Protein AF-A0A6C0B693-F1 (afdb_monomer)

Sequence (120 aa):
MSDNNYIATMDDLLQNQTTAHQQEETDRAGLQPFITPTDFSGPLSRWASSGFQSPFTIFSVQFTVPPLCSDGVKRTPYEYICFLLGQNVISQLDLFQSNFQGMKISCLVADTTLSIRVSK

Mean predicted aligned error: 6.52 Å

Solvent-accessible surface area (backbone atoms only — not comparable to full-atom values): 7066 Å² total; per-residue (Å²): 135,82,80,78,82,78,74,81,47,72,66,55,51,54,50,52,41,52,50,30,42,53,48,50,52,52,40,36,60,62,43,37,57,62,77,52,75,61,90,53,63,67,48,50,50,54,39,54,75,65,70,58,57,70,80,34,76,64,45,72,42,76,47,79,80,49,84,42,40,67,87,67,50,67,57,55,56,69,55,43,50,23,60,61,67,74,44,56,65,66,63,44,47,56,61,47,39,72,77,39,80,92,48,43,69,46,78,47,80,53,85,48,34,44,33,38,27,40,33,119

Foldseek 3Di:
DDDPPDDQDPVNVVVLLVVLVVLLVVQLVLCVCLQPPDDLVPQVVVCVVVVNDPWGWSDKDFGDQRCAHSVRDGDAQQVSVCVSNVHHSVVSLVVVVVVPPPWDWDWDDDRGMITITIHD

Structure (mmCIF, N/CA/C/O backbone):
data_AF-A0A6C0B693-F1
#
_entry.id   AF-A0A6C0B693-F1
#
loop_
_atom_site.group_PDB
_atom_site.id
_atom_site.type_symbol
_atom_site.label_atom_id
_atom_site.label_alt_id
_atom_site.label_comp_id
_atom_site.label_asym_id
_atom_site.label_entity_id
_atom_site.label_seq_id
_atom_site.pdbx_PDB_ins_code
_atom_site.Cartn_x
_atom_site.Cartn_y
_atom_site.Cartn_z
_atom_site.occupancy
_atom_site.B_iso_or_equiv
_atom_site.auth_seq_id
_atom_site.auth_comp_id
_atom_site.auth_asym_id
_atom_site.auth_atom_id
_atom_site.pdbx_PDB_model_num
ATOM 1 N N . MET A 1 1 ? 10.040 17.957 -38.782 1.00 43.94 1 MET A N 1
ATOM 2 C CA . MET A 1 1 ? 10.108 17.674 -37.336 1.00 43.94 1 MET A CA 1
ATOM 3 C C . MET A 1 1 ? 11.000 16.463 -37.214 1.00 43.94 1 MET A C 1
ATOM 5 O O . MET A 1 1 ? 10.614 15.412 -37.698 1.00 43.94 1 MET A O 1
ATOM 9 N N . SER A 1 2 ? 12.244 16.664 -36.795 1.00 42.41 2 SER A N 1
ATOM 10 C CA . SER A 1 2 ? 13.256 15.609 -36.800 1.00 42.41 2 SER A CA 1
ATOM 11 C C . SER A 1 2 ? 13.023 14.700 -35.601 1.00 42.41 2 SER A C 1
ATOM 13 O O . SER A 1 2 ? 13.106 15.170 -34.467 1.00 42.41 2 SER A O 1
ATOM 15 N N . ASP A 1 3 ? 12.715 13.432 -35.862 1.00 49.44 3 ASP A N 1
ATOM 16 C CA . ASP A 1 3 ? 12.696 12.378 -34.854 1.00 49.44 3 ASP A CA 1
ATOM 17 C C . ASP A 1 3 ? 14.098 12.271 -34.249 1.00 49.44 3 ASP A C 1
ATOM 19 O O . ASP A 1 3 ? 15.058 11.846 -34.897 1.00 49.44 3 ASP A O 1
ATOM 23 N N . ASN A 1 4 ? 14.234 12.754 -33.016 1.00 51.84 4 ASN A N 1
ATOM 24 C CA . ASN A 1 4 ? 15.485 12.723 -32.280 1.00 51.84 4 ASN A CA 1
ATOM 25 C C . ASN A 1 4 ? 15.709 11.274 -31.830 1.00 51.84 4 ASN A C 1
ATOM 27 O O . ASN A 1 4 ? 15.153 10.829 -30.827 1.00 51.84 4 ASN A O 1
ATOM 31 N N . ASN A 1 5 ? 16.462 10.520 -32.629 1.00 55.62 5 ASN A N 1
ATOM 32 C CA . ASN A 1 5 ? 16.769 9.112 -32.403 1.00 55.62 5 ASN A CA 1
ATOM 33 C C . ASN A 1 5 ? 17.785 9.005 -31.249 1.00 55.62 5 ASN A C 1
ATOM 35 O O . ASN A 1 5 ? 18.991 8.890 -31.463 1.00 55.62 5 ASN A O 1
ATOM 39 N N . TYR A 1 6 ? 17.304 9.162 -30.015 1.00 70.88 6 TYR A N 1
ATOM 40 C CA . TYR A 1 6 ? 18.116 9.034 -28.810 1.00 70.88 6 TYR A CA 1
ATOM 41 C C . TYR A 1 6 ? 18.505 7.563 -28.628 1.00 70.88 6 TYR A C 1
ATOM 43 O O . TYR A 1 6 ? 17.672 6.718 -28.300 1.00 70.88 6 TYR A O 1
ATOM 51 N N . ILE A 1 7 ? 19.776 7.255 -28.881 1.00 73.75 7 ILE A N 1
ATOM 52 C CA . ILE A 1 7 ? 20.367 5.951 -28.586 1.00 73.75 7 ILE A CA 1
ATOM 53 C C . ILE A 1 7 ? 20.816 6.005 -27.126 1.00 73.75 7 ILE A C 1
ATOM 55 O O . ILE A 1 7 ? 21.771 6.713 -26.810 1.00 73.75 7 ILE A O 1
ATOM 59 N N . ALA A 1 8 ? 20.115 5.288 -26.245 1.00 73.56 8 ALA A N 1
ATOM 60 C CA . ALA A 1 8 ? 20.506 5.168 -24.844 1.00 73.56 8 ALA A CA 1
ATOM 61 C C . ALA A 1 8 ? 21.933 4.608 -24.744 1.00 73.56 8 ALA A C 1
ATOM 63 O O . ALA A 1 8 ? 22.251 3.586 -25.362 1.00 73.56 8 ALA A O 1
ATOM 64 N N . THR A 1 9 ? 22.797 5.282 -23.989 1.00 83.50 9 THR A N 1
ATOM 65 C CA . THR A 1 9 ? 24.155 4.797 -23.729 1.00 83.50 9 THR A CA 1
ATOM 66 C C . THR A 1 9 ? 24.138 3.698 -22.662 1.00 83.50 9 THR A C 1
ATOM 68 O O . THR A 1 9 ? 23.163 3.541 -21.927 1.00 83.50 9 THR A O 1
ATOM 71 N N . MET A 1 10 ? 25.220 2.918 -22.556 1.00 78.31 10 MET A N 1
ATOM 72 C CA . MET A 1 10 ? 25.351 1.918 -21.485 1.00 78.31 10 MET A CA 1
ATOM 73 C C . MET A 1 10 ? 25.251 2.569 -20.095 1.00 78.31 10 MET A C 1
ATOM 75 O O . MET A 1 10 ? 24.615 2.012 -19.203 1.00 78.31 10 MET A O 1
ATOM 79 N N . ASP A 1 11 ? 25.813 3.768 -19.935 1.00 80.00 11 ASP A N 1
ATOM 80 C CA . ASP A 1 11 ? 25.738 4.526 -18.686 1.00 80.00 11 ASP A CA 1
ATOM 81 C C . ASP A 1 11 ? 24.296 4.956 -18.375 1.00 80.00 11 ASP A C 1
ATOM 83 O O . ASP A 1 11 ? 23.861 4.839 -17.230 1.00 80.00 11 ASP A O 1
ATOM 87 N N . ASP A 1 12 ? 23.513 5.345 -19.389 1.00 74.50 12 ASP A N 1
ATOM 88 C CA . ASP A 1 12 ? 22.087 5.659 -19.218 1.00 74.50 12 ASP A CA 1
ATOM 89 C C . ASP A 1 12 ? 21.289 4.427 -18.761 1.00 74.50 12 ASP A C 1
ATOM 91 O O . ASP A 1 12 ? 20.404 4.528 -17.910 1.00 74.50 12 ASP A O 1
ATOM 95 N N . LEU A 1 13 ? 21.604 3.242 -19.294 1.00 78.38 13 LEU A N 1
ATOM 96 C CA . LEU A 1 13 ? 20.948 1.991 -18.900 1.00 78.38 13 LEU A CA 1
ATOM 97 C C . LEU A 1 13 ? 21.285 1.602 -17.454 1.00 78.38 13 LEU A C 1
ATOM 99 O O . LEU A 1 13 ? 20.379 1.281 -16.682 1.00 78.38 13 LEU A O 1
ATOM 103 N N . LEU A 1 14 ? 22.562 1.678 -17.072 1.00 81.56 14 LEU A N 1
ATOM 104 C CA . LEU A 1 14 ? 23.019 1.387 -15.710 1.00 81.56 14 LEU A CA 1
ATOM 105 C C . LEU A 1 14 ? 22.439 2.377 -14.694 1.00 81.56 14 LEU A C 1
ATOM 107 O O . LEU A 1 14 ? 22.013 1.978 -13.604 1.00 81.56 14 LEU A O 1
ATOM 111 N N . GLN A 1 15 ? 22.368 3.658 -15.057 1.00 79.69 15 GLN A N 1
ATOM 112 C CA . GLN A 1 15 ? 21.779 4.691 -14.215 1.00 79.69 15 GLN A CA 1
ATOM 113 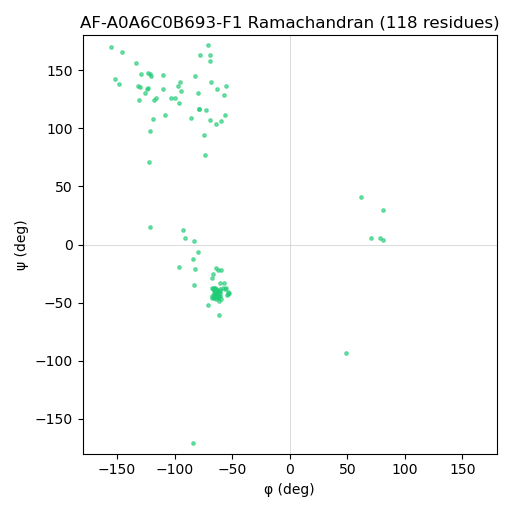C C . GLN A 1 15 ? 20.276 4.463 -14.024 1.00 79.69 15 GLN A C 1
ATOM 115 O O . GLN A 1 15 ? 19.798 4.487 -12.890 1.00 79.69 15 GLN A O 1
ATOM 120 N N . ASN A 1 16 ? 19.539 4.167 -15.099 1.00 77.62 16 ASN A N 1
ATOM 121 C CA . ASN A 1 16 ? 18.104 3.882 -15.026 1.00 77.62 16 ASN A CA 1
ATOM 122 C C . ASN A 1 16 ? 17.804 2.661 -14.149 1.00 77.62 16 ASN A C 1
ATOM 124 O O . ASN A 1 16 ? 16.885 2.702 -13.330 1.00 77.62 16 ASN A O 1
ATOM 128 N N . GLN A 1 17 ? 18.602 1.597 -14.274 1.00 82.50 17 GLN A N 1
ATOM 129 C CA . GLN A 1 17 ? 18.461 0.402 -13.445 1.00 82.50 17 GLN A CA 1
ATOM 130 C C . GLN A 1 17 ? 18.734 0.703 -11.965 1.00 82.50 17 GLN A C 1
ATOM 132 O O . GLN A 1 17 ? 17.968 0.290 -11.094 1.00 82.50 17 GLN A O 1
ATOM 137 N N . THR A 1 18 ? 19.797 1.457 -11.679 1.00 83.69 18 THR A N 1
ATOM 138 C CA . THR A 1 18 ? 20.162 1.841 -10.308 1.00 83.69 18 THR A CA 1
ATOM 139 C C . THR A 1 18 ? 19.075 2.706 -9.670 1.00 83.69 18 THR A C 1
ATOM 141 O O . THR A 1 18 ? 18.687 2.470 -8.527 1.00 83.69 18 THR A O 1
ATOM 144 N N . THR A 1 19 ? 18.528 3.669 -10.416 1.00 86.50 19 THR A N 1
ATOM 145 C CA . THR A 1 19 ? 17.442 4.534 -9.944 1.00 86.50 19 THR A CA 1
ATOM 146 C C . THR A 1 19 ? 16.151 3.752 -9.696 1.00 86.50 19 THR A C 1
ATOM 148 O O . THR A 1 19 ? 15.525 3.949 -8.656 1.00 86.50 19 THR A O 1
ATOM 151 N N . ALA A 1 20 ? 15.769 2.832 -10.590 1.00 89.44 20 ALA A N 1
ATOM 152 C CA . ALA A 1 20 ? 14.597 1.979 -10.381 1.00 89.44 20 ALA A CA 1
ATOM 153 C C . ALA A 1 20 ? 14.744 1.123 -9.114 1.00 89.44 20 ALA A C 1
ATOM 155 O O . ALA A 1 20 ? 13.834 1.080 -8.291 1.00 89.44 20 ALA A O 1
ATOM 156 N N . HIS A 1 21 ? 15.915 0.517 -8.906 1.00 91.81 21 HIS A N 1
ATOM 157 C CA . HIS A 1 21 ? 16.184 -0.293 -7.719 1.00 91.81 21 HIS A CA 1
ATOM 158 C C . HIS A 1 21 ? 16.118 0.526 -6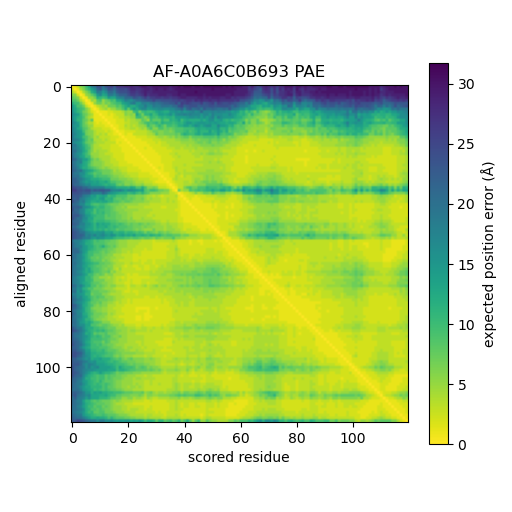.417 1.00 91.81 21 HIS A C 1
ATOM 160 O O . HIS A 1 21 ? 15.506 0.095 -5.443 1.00 91.81 21 HIS A O 1
ATOM 166 N N . GLN A 1 22 ? 16.712 1.723 -6.389 1.00 91.25 22 GLN A N 1
ATOM 167 C CA . GLN A 1 22 ? 16.655 2.611 -5.218 1.00 91.25 22 GLN A CA 1
ATOM 168 C C . GLN A 1 22 ? 15.221 3.052 -4.892 1.00 91.25 22 GLN A C 1
ATOM 170 O O . GLN A 1 22 ? 14.835 3.115 -3.720 1.00 91.25 22 GLN A O 1
ATOM 175 N N . GLN A 1 23 ? 14.420 3.340 -5.921 1.00 92.62 23 GLN A N 1
ATOM 176 C CA . GLN A 1 23 ? 13.015 3.691 -5.739 1.00 92.62 23 GLN A CA 1
ATOM 177 C C . GLN A 1 23 ? 12.215 2.509 -5.181 1.00 92.62 23 GLN A C 1
ATOM 179 O O . GLN A 1 23 ? 11.460 2.676 -4.227 1.00 92.62 23 GLN A O 1
ATOM 184 N N . GLU A 1 24 ? 12.422 1.309 -5.721 1.00 94.75 24 GLU A N 1
ATOM 185 C CA . GLU A 1 24 ? 11.771 0.086 -5.245 1.00 94.75 24 GLU A CA 1
ATOM 186 C C . GLU A 1 24 ? 12.115 -0.230 -3.790 1.00 94.75 24 GLU A C 1
ATOM 188 O O . GLU A 1 24 ? 11.247 -0.645 -3.024 1.00 94.75 24 GLU A O 1
ATOM 193 N N . GLU A 1 25 ? 13.366 -0.020 -3.383 1.00 93.88 25 GLU A N 1
ATOM 194 C CA . GLU A 1 25 ? 13.796 -0.196 -1.996 1.00 93.88 25 GLU A CA 1
ATOM 195 C C . GLU A 1 25 ? 13.120 0.820 -1.064 1.00 93.88 25 GLU A C 1
ATOM 197 O O . GLU A 1 25 ? 12.618 0.450 0.001 1.00 93.88 25 GLU A O 1
ATOM 202 N N . THR A 1 26 ? 13.017 2.077 -1.503 1.00 94.19 26 THR A N 1
ATOM 203 C CA . THR A 1 26 ? 12.314 3.141 -0.772 1.00 94.19 26 THR A CA 1
ATOM 204 C C . THR A 1 26 ? 10.831 2.817 -0.601 1.00 94.19 26 THR A C 1
ATOM 206 O O . THR A 1 26 ? 10.301 2.863 0.512 1.00 94.19 26 THR A O 1
ATOM 209 N N . ASP A 1 27 ? 10.159 2.430 -1.684 1.00 94.81 27 ASP A N 1
ATOM 210 C CA . ASP A 1 27 ? 8.736 2.097 -1.662 1.00 94.81 27 ASP A CA 1
ATOM 211 C C . ASP A 1 27 ? 8.475 0.839 -0.815 1.00 94.81 27 ASP A C 1
ATOM 213 O O . ASP A 1 27 ? 7.516 0.787 -0.039 1.00 94.81 27 ASP A O 1
ATOM 217 N N . ARG A 1 28 ? 9.361 -0.165 -0.888 1.00 93.88 28 ARG A N 1
ATOM 218 C CA . ARG A 1 28 ? 9.292 -1.379 -0.059 1.00 93.88 28 ARG A CA 1
ATOM 219 C C . ARG A 1 28 ? 9.454 -1.064 1.424 1.00 93.88 28 ARG A C 1
ATOM 221 O O . ARG A 1 28 ? 8.729 -1.629 2.242 1.00 93.88 28 ARG A O 1
ATOM 228 N N . ALA A 1 29 ? 10.363 -0.157 1.779 1.00 92.38 29 ALA A N 1
ATOM 229 C CA . ALA A 1 29 ? 10.507 0.321 3.151 1.00 92.38 29 ALA A CA 1
ATOM 230 C C . ALA A 1 29 ? 9.235 1.041 3.627 1.00 92.38 29 ALA A C 1
ATOM 232 O O . ALA A 1 29 ? 8.770 0.800 4.741 1.00 92.38 29 ALA A O 1
ATOM 233 N N . GLY A 1 30 ? 8.619 1.852 2.763 1.00 90.81 30 GLY A N 1
ATOM 234 C CA . GLY A 1 30 ? 7.340 2.506 3.039 1.00 90.81 30 GLY A CA 1
ATOM 235 C C . GLY A 1 30 ? 6.192 1.523 3.290 1.00 90.81 30 GLY A C 1
ATOM 236 O O . GLY A 1 30 ? 5.329 1.797 4.118 1.00 90.81 30 GLY A O 1
ATOM 237 N N . LEU A 1 31 ? 6.194 0.360 2.633 1.00 91.81 31 LEU A N 1
ATOM 238 C CA . LEU A 1 31 ? 5.187 -0.694 2.810 1.00 91.81 31 LEU A CA 1
ATOM 239 C C . LEU A 1 31 ? 5.398 -1.563 4.059 1.00 91.81 31 LEU A C 1
ATOM 241 O O . LEU A 1 31 ? 4.528 -2.378 4.373 1.00 91.81 31 LEU A O 1
ATOM 245 N N . GLN A 1 32 ? 6.498 -1.398 4.799 1.00 90.31 32 GLN A N 1
ATOM 246 C CA . GLN A 1 32 ? 6.786 -2.230 5.973 1.00 90.31 32 GLN A CA 1
ATOM 247 C C . GLN A 1 32 ? 5.661 -2.276 7.015 1.00 90.31 32 GLN A C 1
ATOM 249 O O . GLN A 1 32 ? 5.352 -3.379 7.461 1.00 90.31 32 GLN A O 1
ATOM 254 N N . PRO A 1 33 ? 4.966 -1.172 7.354 1.00 87.25 33 PRO A N 1
ATOM 255 C CA . PRO A 1 33 ? 3.845 -1.226 8.293 1.00 87.25 33 PRO A CA 1
ATOM 256 C C . PRO A 1 33 ? 2.656 -2.065 7.803 1.00 87.25 33 PRO A C 1
ATOM 258 O O . PRO A 1 33 ? 1.835 -2.475 8.617 1.00 87.25 33 PRO A O 1
ATOM 261 N N . PHE A 1 34 ? 2.539 -2.321 6.494 1.00 86.88 34 PHE A N 1
ATOM 262 C CA . PHE A 1 34 ? 1.544 -3.244 5.940 1.00 86.88 34 PHE A CA 1
ATOM 263 C C . PHE A 1 34 ? 2.016 -4.703 5.996 1.00 86.88 34 PHE A C 1
ATOM 265 O O . PHE A 1 34 ? 1.199 -5.594 6.220 1.00 86.88 34 PHE A O 1
ATOM 272 N N . ILE A 1 35 ? 3.320 -4.947 5.812 1.00 86.25 35 ILE A N 1
ATOM 273 C CA . ILE A 1 35 ? 3.931 -6.286 5.878 1.00 86.25 35 ILE A CA 1
ATOM 274 C C . ILE A 1 35 ? 3.952 -6.790 7.323 1.00 86.25 35 ILE A C 1
ATOM 276 O O . ILE A 1 35 ? 3.474 -7.884 7.621 1.00 86.25 35 ILE A O 1
ATOM 280 N N . THR A 1 36 ? 4.487 -5.958 8.212 1.00 85.00 36 THR A N 1
ATOM 281 C CA . THR A 1 36 ? 4.623 -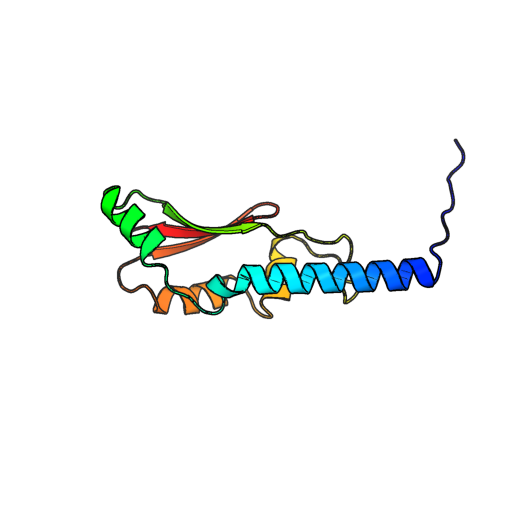6.214 9.641 1.00 85.00 36 THR A CA 1
ATOM 282 C C . THR A 1 36 ? 3.872 -5.108 10.375 1.00 85.00 36 THR A C 1
ATOM 284 O O . THR A 1 36 ? 4.413 -4.010 10.520 1.00 85.00 36 THR A O 1
ATOM 287 N N . PRO A 1 37 ? 2.621 -5.354 10.807 1.00 76.75 37 PRO A N 1
ATOM 288 C CA . PRO A 1 37 ? 1.817 -4.346 11.483 1.00 76.75 37 PRO A CA 1
ATOM 289 C C . PRO A 1 37 ? 2.550 -3.816 12.716 1.00 76.75 37 PRO A C 1
ATOM 291 O O . PRO A 1 37 ? 2.765 -4.539 13.687 1.00 76.75 37 PRO A O 1
ATOM 294 N N . THR A 1 38 ? 2.968 -2.555 12.660 1.00 73.81 38 THR A N 1
ATOM 295 C CA . THR A 1 38 ? 3.579 -1.852 13.791 1.00 73.81 38 THR A CA 1
ATOM 296 C C . THR A 1 38 ? 2.503 -1.272 14.713 1.00 73.81 38 THR A C 1
ATOM 298 O O . THR A 1 38 ? 1.312 -1.542 14.563 1.00 73.81 38 THR A O 1
ATOM 301 N N . ASP A 1 3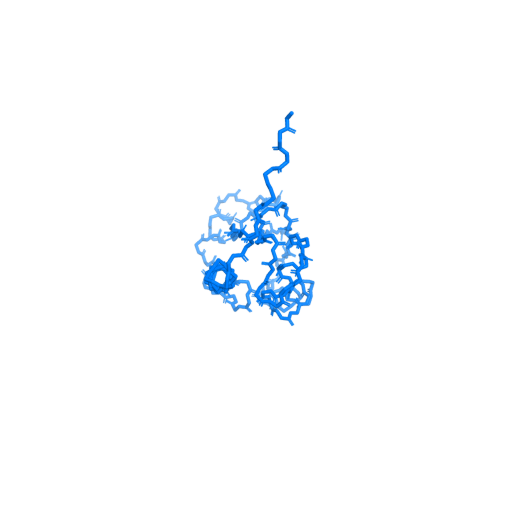9 ? 2.906 -0.442 15.674 1.00 81.44 39 ASP A N 1
ATOM 302 C CA . ASP A 1 39 ? 1.983 0.234 16.580 1.00 81.44 39 ASP A CA 1
ATOM 303 C C . ASP A 1 39 ? 1.040 1.215 15.844 1.00 81.44 39 ASP A C 1
ATOM 305 O O . ASP A 1 39 ? 1.419 2.327 15.476 1.00 81.44 39 ASP A O 1
ATOM 309 N N . PHE A 1 40 ? -0.218 0.803 15.655 1.00 89.12 40 PHE A N 1
ATOM 310 C CA . PHE A 1 40 ? -1.309 1.644 15.146 1.00 89.12 40 PHE A CA 1
ATOM 311 C C . PHE A 1 40 ? -2.130 2.310 16.263 1.00 89.12 40 PHE A C 1
ATOM 313 O O . PHE A 1 40 ? -3.195 2.869 15.984 1.00 89.12 40 PHE A O 1
ATOM 320 N N . SER A 1 41 ? -1.663 2.291 17.517 1.00 89.44 41 SER A N 1
ATOM 321 C CA . SER A 1 41 ? -2.378 2.854 18.671 1.00 89.44 41 SER A CA 1
ATOM 322 C C . SER A 1 41 ? -2.784 4.311 18.459 1.00 8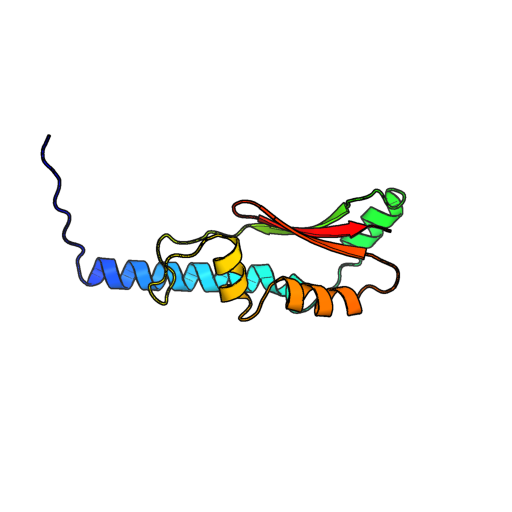9.44 41 SER A C 1
ATOM 324 O O . SER A 1 41 ? -3.924 4.671 18.746 1.00 89.44 41 SER A O 1
ATOM 326 N N . GLY A 1 42 ? -1.908 5.144 17.891 1.00 93.44 42 GLY A N 1
ATOM 327 C CA . GLY A 1 42 ? -2.194 6.551 17.601 1.00 93.44 42 GLY A CA 1
ATOM 328 C C . GLY A 1 42 ? -3.357 6.739 16.614 1.00 93.44 42 GLY A C 1
ATOM 329 O O . GLY A 1 42 ? -4.365 7.364 16.961 1.00 93.44 42 GLY A O 1
ATOM 330 N N . PRO A 1 43 ? -3.266 6.217 15.374 1.00 93.19 43 PRO A N 1
ATOM 331 C CA . PRO A 1 43 ? -4.374 6.231 14.418 1.00 93.19 43 PRO A CA 1
ATOM 332 C C . PRO A 1 43 ? -5.671 5.611 14.956 1.00 93.19 43 PRO A C 1
ATOM 334 O O . PRO A 1 43 ? -6.732 6.212 14.792 1.00 93.19 43 PRO A O 1
ATOM 337 N N . LEU A 1 44 ? -5.599 4.470 15.646 1.00 92.69 44 LEU A N 1
ATOM 338 C CA . LEU A 1 44 ? -6.775 3.806 16.214 1.00 92.69 44 LEU A CA 1
ATOM 339 C C . LEU A 1 44 ? -7.411 4.602 17.358 1.00 92.69 44 LEU A C 1
ATOM 341 O O . LEU A 1 44 ? -8.633 4.676 17.444 1.00 92.69 44 LEU A O 1
ATOM 345 N N . SER A 1 45 ? -6.612 5.260 18.199 1.00 93.81 45 SER A N 1
ATOM 346 C CA . SER A 1 45 ? -7.121 6.134 19.264 1.00 93.81 45 SER A CA 1
ATOM 347 C C . SER A 1 45 ? -7.839 7.351 18.687 1.00 93.81 45 SER A C 1
ATOM 349 O O . SER A 1 45 ? -8.883 7.758 19.200 1.00 93.81 45 SER A O 1
ATOM 351 N N . ARG A 1 46 ? -7.330 7.910 17.579 1.00 94.88 46 ARG A N 1
ATOM 352 C CA . ARG A 1 46 ? -8.017 8.981 16.838 1.00 94.88 46 ARG A CA 1
ATOM 353 C C . ARG A 1 46 ? -9.333 8.497 16.236 1.00 94.88 46 ARG A C 1
ATOM 355 O O . ARG A 1 46 ? -10.330 9.203 16.340 1.00 94.88 46 ARG A O 1
ATOM 362 N N . TRP A 1 47 ? -9.352 7.293 15.668 1.00 94.62 47 TRP A N 1
ATOM 363 C CA . TRP A 1 47 ? -10.573 6.674 15.151 1.00 94.62 47 TRP A CA 1
ATOM 364 C C . TRP A 1 47 ? -11.621 6.427 16.244 1.00 94.62 47 TRP A C 1
ATOM 366 O O . TRP A 1 47 ? -12.799 6.730 16.066 1.00 94.62 47 TRP A O 1
ATOM 376 N N . ALA A 1 48 ? -11.198 5.932 17.408 1.00 93.06 48 ALA A N 1
ATOM 377 C CA . ALA A 1 48 ? -12.080 5.746 18.555 1.00 93.06 48 ALA A CA 1
ATOM 378 C C . ALA A 1 48 ? -12.624 7.090 19.068 1.00 93.06 48 ALA A C 1
ATOM 380 O O . ALA A 1 48 ? -13.822 7.223 19.314 1.00 93.06 48 ALA A O 1
ATOM 381 N N . SER A 1 49 ? -11.766 8.112 19.150 1.00 95.12 49 SER A N 1
ATOM 382 C CA . SER A 1 49 ? -12.142 9.462 19.595 1.00 95.12 49 SER A CA 1
ATOM 383 C C . SER A 1 49 ? -13.101 10.166 18.630 1.00 95.12 49 SER A C 1
ATOM 385 O O . SER A 1 49 ? -13.869 11.022 19.058 1.00 95.12 49 SER A O 1
ATOM 387 N N . SER A 1 50 ? -13.099 9.802 17.342 1.00 93.81 50 SER A N 1
ATOM 388 C CA . SER A 1 50 ? -14.072 10.306 16.364 1.00 93.81 50 SER A CA 1
ATOM 389 C C . SER A 1 50 ? -15.405 9.548 16.375 1.00 93.81 50 SER A C 1
ATOM 391 O O . SER A 1 50 ? -16.286 9.854 15.573 1.00 93.81 50 SER A O 1
ATOM 393 N N . GLY A 1 51 ? -15.580 8.572 17.274 1.00 94.25 51 GLY A N 1
ATOM 394 C CA . GLY A 1 51 ? -16.796 7.765 17.366 1.00 94.25 51 GLY A CA 1
ATOM 395 C C . GLY A 1 51 ? -16.859 6.626 16.347 1.00 94.25 51 GLY A C 1
ATOM 396 O O . GLY A 1 51 ? -17.952 6.237 15.943 1.00 94.2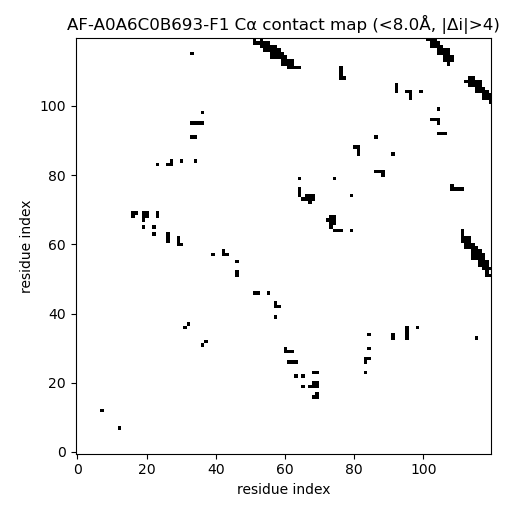5 51 GLY A O 1
ATOM 397 N N . PHE A 1 52 ? -15.708 6.086 15.930 1.00 92.88 52 PHE A N 1
ATOM 398 C CA . PHE A 1 52 ? -15.602 4.971 14.980 1.00 92.88 52 PHE A CA 1
ATOM 399 C C . PHE A 1 52 ? -16.180 5.272 13.584 1.00 92.88 52 PHE A C 1
ATOM 401 O O . PHE A 1 52 ? -16.825 4.419 12.969 1.00 92.88 52 PHE A O 1
ATOM 408 N N . GLN A 1 53 ? -15.947 6.480 13.058 1.00 91.75 53 GLN A N 1
ATOM 409 C CA . GLN A 1 53 ? -16.368 6.849 11.698 1.00 91.75 53 GLN A CA 1
ATOM 410 C C . GLN A 1 53 ? -15.819 5.870 10.652 1.00 91.75 53 GLN A C 1
ATOM 412 O O . GLN A 1 53 ? -14.652 5.494 10.704 1.00 91.75 53 GLN A O 1
ATOM 417 N N . SER A 1 54 ? -16.644 5.461 9.691 1.00 89.38 54 SER A N 1
ATOM 418 C CA . SER A 1 54 ? -16.263 4.475 8.676 1.00 89.38 54 SER A CA 1
ATOM 419 C C . SER A 1 54 ? -16.443 5.035 7.261 1.00 89.38 54 SER A C 1
ATOM 421 O O . SER A 1 54 ? -17.516 5.576 6.984 1.00 89.38 54 SER A O 1
ATOM 423 N N . PRO A 1 55 ? -15.472 4.853 6.343 1.00 89.50 55 PRO A N 1
ATOM 424 C CA . PRO A 1 55 ? -14.149 4.252 6.557 1.00 89.50 55 PRO A CA 1
ATOM 425 C C . PRO A 1 55 ? -13.131 5.253 7.140 1.00 89.50 55 PRO A C 1
ATOM 427 O O . PRO A 1 55 ? -13.126 6.421 6.755 1.00 89.50 55 PRO A O 1
ATOM 430 N N . PHE A 1 56 ? -12.223 4.794 8.009 1.00 94.44 56 PHE A N 1
ATOM 431 C CA . PHE A 1 56 ? -11.138 5.621 8.560 1.00 94.44 56 PHE A CA 1
ATOM 432 C C . PHE A 1 56 ? -9.765 5.104 8.128 1.00 94.44 56 PHE A C 1
ATOM 434 O O . PHE A 1 56 ? -9.448 3.935 8.327 1.00 94.44 56 PHE A O 1
ATOM 441 N N . THR A 1 57 ? -8.931 5.961 7.544 1.00 94.50 57 THR A N 1
ATOM 442 C CA . THR A 1 57 ? -7.578 5.582 7.111 1.00 94.50 57 THR A CA 1
ATOM 443 C C . THR A 1 57 ? -6.625 5.552 8.305 1.00 94.50 57 THR A C 1
ATOM 445 O O . THR A 1 57 ? -6.366 6.588 8.914 1.00 94.50 57 THR A O 1
ATOM 448 N N . ILE A 1 58 ? -6.073 4.379 8.620 1.00 93.00 58 ILE A N 1
ATOM 449 C CA . ILE A 1 58 ? -5.069 4.216 9.689 1.00 93.00 58 ILE A CA 1
ATOM 450 C C . ILE A 1 58 ? -3.635 4.243 9.166 1.00 93.00 58 ILE A C 1
ATOM 452 O O . ILE A 1 58 ? -2.707 4.501 9.928 1.00 93.00 58 ILE A O 1
ATOM 456 N N . PHE A 1 59 ? -3.466 4.005 7.868 1.00 92.56 59 PHE A N 1
ATOM 457 C CA . PHE A 1 59 ? -2.181 4.003 7.193 1.00 92.56 59 PHE A CA 1
ATOM 458 C C . PHE A 1 59 ? -2.364 4.389 5.734 1.00 92.56 59 PHE A C 1
ATOM 460 O O . PHE A 1 59 ? -3.333 3.980 5.093 1.00 92.56 59 PHE A O 1
ATOM 467 N N . SER A 1 60 ? -1.419 5.153 5.206 1.00 93.75 60 SER A N 1
ATOM 468 C CA . SER A 1 60 ? -1.343 5.433 3.784 1.00 93.75 60 SER A CA 1
ATOM 469 C C . SER A 1 60 ? 0.109 5.615 3.393 1.00 93.75 60 SER A C 1
ATOM 471 O O . SER A 1 60 ? 0.855 6.284 4.105 1.00 93.75 60 SER A O 1
ATOM 473 N N . VAL A 1 61 ? 0.484 5.057 2.252 1.00 93.81 61 VAL A N 1
ATOM 474 C CA . VAL A 1 61 ? 1.807 5.228 1.663 1.00 93.81 61 VA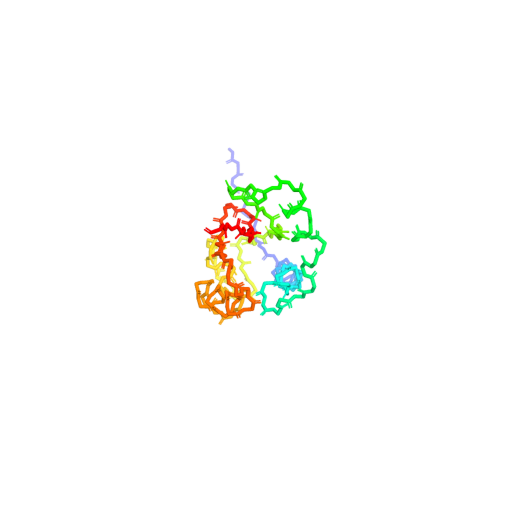L A CA 1
ATOM 475 C C . VAL A 1 61 ? 1.656 5.578 0.195 1.00 93.81 61 VAL A C 1
ATOM 477 O O . VAL A 1 61 ? 0.822 5.004 -0.510 1.00 93.81 61 VAL A O 1
ATOM 480 N N . GLN A 1 62 ? 2.444 6.554 -0.240 1.00 94.62 62 GLN A N 1
ATOM 481 C CA . GLN A 1 62 ? 2.581 6.903 -1.642 1.00 94.62 62 GLN A CA 1
ATOM 482 C C . GLN A 1 62 ? 3.803 6.179 -2.205 1.00 94.62 62 GLN A C 1
ATOM 484 O O . GLN A 1 62 ? 4.822 6.081 -1.528 1.00 94.62 62 GLN A O 1
ATOM 489 N N . PHE A 1 63 ? 3.687 5.668 -3.422 1.00 93.31 63 PHE A N 1
ATOM 490 C CA . PHE A 1 63 ? 4.739 4.939 -4.120 1.00 93.31 63 PHE A CA 1
ATOM 491 C C . PHE A 1 63 ? 4.854 5.446 -5.553 1.00 93.31 63 PHE A C 1
ATOM 493 O O . PHE A 1 63 ? 3.893 5.977 -6.112 1.00 93.31 63 PHE A O 1
ATOM 500 N N . THR A 1 64 ? 6.018 5.272 -6.170 1.00 91.81 64 THR A N 1
ATOM 501 C CA . THR A 1 64 ? 6.244 5.742 -7.540 1.00 91.81 64 THR A CA 1
ATOM 502 C C . THR A 1 64 ? 6.570 4.560 -8.426 1.00 91.81 64 THR A C 1
ATOM 504 O O . THR A 1 64 ? 7.654 3.999 -8.343 1.00 91.81 64 THR A O 1
ATOM 507 N N . VAL A 1 65 ? 5.631 4.190 -9.298 1.00 91.06 65 VAL A N 1
ATOM 508 C CA . VAL A 1 65 ? 5.849 3.095 -10.247 1.00 91.06 65 VAL A CA 1
ATOM 509 C C . VAL A 1 65 ? 6.818 3.574 -11.333 1.00 91.06 65 VAL A C 1
ATOM 511 O O . VAL A 1 65 ? 6.462 4.489 -12.087 1.00 91.06 65 VAL A O 1
ATOM 514 N N . PRO A 1 66 ? 8.025 2.995 -11.447 1.00 89.25 66 PRO A N 1
ATOM 515 C CA . PRO A 1 66 ? 8.943 3.366 -12.511 1.00 89.25 66 PRO A CA 1
ATOM 516 C C . PRO A 1 66 ? 8.414 2.878 -13.875 1.00 89.25 66 PRO A C 1
ATOM 518 O O . PRO A 1 66 ? 7.631 1.926 -13.937 1.00 89.25 66 PRO A O 1
ATOM 521 N N . PRO A 1 67 ? 8.845 3.486 -14.999 1.00 87.94 67 PRO A N 1
ATOM 522 C CA . PRO A 1 67 ? 8.444 3.034 -16.334 1.00 87.94 67 PRO A CA 1
ATOM 523 C C . PRO A 1 67 ? 8.781 1.559 -16.604 1.00 87.94 67 PRO A C 1
ATOM 525 O O . PRO A 1 67 ? 7.980 0.855 -17.221 1.00 87.94 67 PRO A O 1
ATOM 528 N N . LEU A 1 68 ? 9.945 1.113 -16.119 1.00 90.44 68 LEU A N 1
ATOM 529 C CA . LEU A 1 68 ? 10.386 -0.277 -16.017 1.00 90.44 68 LEU A CA 1
ATOM 530 C C . LEU A 1 68 ? 10.883 -0.505 -14.585 1.00 90.44 68 LEU A C 1
ATOM 532 O O . LEU A 1 68 ? 11.634 0.316 -14.060 1.00 90.44 68 LEU A O 1
ATOM 536 N N . CYS A 1 69 ? 10.493 -1.621 -13.979 1.00 91.62 69 CYS A N 1
ATOM 537 C CA . CYS A 1 69 ? 11.075 -2.075 -12.719 1.00 91.62 69 CYS A CA 1
ATOM 538 C C . CYS A 1 69 ? 12.516 -2.578 -12.911 1.00 91.62 69 CYS A C 1
ATOM 540 O O . CYS A 1 69 ? 12.982 -2.760 -14.039 1.00 91.62 69 CYS A O 1
ATOM 542 N N . SER A 1 70 ? 13.212 -2.853 -11.809 1.00 90.00 70 SER A N 1
ATOM 543 C CA . SER A 1 70 ? 14.598 -3.340 -11.781 1.00 90.00 70 SER A CA 1
ATOM 544 C C . SER A 1 70 ? 14.815 -4.672 -12.511 1.00 90.00 70 SER A C 1
ATOM 546 O O . SER A 1 70 ? 15.927 -4.955 -12.956 1.00 90.00 70 SER A O 1
ATOM 548 N N . ASP A 1 71 ? 13.756 -5.463 -12.691 1.00 89.94 71 ASP A N 1
ATOM 549 C CA . ASP A 1 71 ? 13.745 -6.706 -13.471 1.00 89.94 71 ASP A CA 1
ATOM 550 C C . ASP A 1 71 ? 13.363 -6.511 -14.950 1.00 89.94 71 ASP A C 1
ATOM 552 O O . ASP A 1 71 ? 13.204 -7.476 -15.699 1.00 89.94 71 ASP A O 1
ATOM 556 N N . GLY A 1 72 ? 13.205 -5.261 -15.380 1.00 87.50 72 GLY A N 1
ATOM 557 C CA . GLY A 1 72 ? 12.882 -4.887 -16.749 1.00 87.50 72 GLY A CA 1
ATOM 558 C C . GLY A 1 72 ? 11.399 -4.991 -17.111 1.00 87.50 72 GLY A C 1
ATOM 559 O O . GLY A 1 72 ? 11.036 -4.747 -18.263 1.00 87.50 72 GLY A O 1
ATOM 560 N N . VAL A 1 73 ? 10.521 -5.333 -16.164 1.00 92.69 73 VAL A N 1
ATOM 561 C CA . VAL A 1 73 ? 9.086 -5.487 -16.427 1.00 92.69 73 VAL A CA 1
ATOM 562 C C . VAL A 1 73 ? 8.343 -4.193 -16.107 1.00 92.69 73 VAL A C 1
ATOM 564 O O . VAL A 1 73 ? 8.492 -3.606 -15.035 1.00 92.69 73 VAL A O 1
ATOM 567 N N . LYS A 1 74 ? 7.491 -3.751 -17.036 1.00 93.62 74 LYS A N 1
ATOM 568 C CA . LYS A 1 74 ? 6.536 -2.665 -16.797 1.00 93.62 74 LYS A CA 1
ATOM 569 C C . LYS A 1 74 ? 5.329 -3.205 -16.038 1.00 93.62 74 LYS A C 1
ATOM 571 O O . LYS A 1 74 ? 4.732 -4.192 -16.460 1.00 93.62 74 LYS A O 1
ATOM 576 N N . ARG A 1 75 ? 4.950 -2.535 -14.951 1.00 93.50 75 ARG A N 1
ATOM 577 C CA . ARG A 1 75 ? 3.854 -2.955 -14.070 1.00 93.50 75 ARG A CA 1
ATOM 578 C C . ARG A 1 75 ? 2.796 -1.871 -13.937 1.00 93.50 75 ARG A C 1
ATOM 580 O O . ARG A 1 75 ? 3.102 -0.682 -13.961 1.00 93.50 75 ARG A O 1
ATOM 587 N N . THR A 1 76 ? 1.546 -2.282 -13.772 1.00 93.31 76 THR A N 1
ATOM 588 C CA . THR A 1 76 ? 0.494 -1.418 -13.224 1.00 93.31 76 THR A CA 1
ATOM 589 C C . THR A 1 76 ? 0.759 -1.144 -11.737 1.00 93.31 76 THR A C 1
ATOM 591 O O . THR A 1 76 ? 1.508 -1.889 -11.100 1.00 93.31 76 THR A O 1
ATOM 594 N N . PRO A 1 77 ? 0.124 -0.126 -11.128 1.00 92.38 77 PRO A N 1
ATOM 595 C CA . PRO A 1 77 ? 0.276 0.135 -9.698 1.00 92.38 77 PRO A CA 1
ATOM 596 C C . PRO A 1 77 ? -0.000 -1.062 -8.790 1.00 92.38 77 PRO A C 1
ATOM 598 O O . PRO A 1 77 ? 0.749 -1.320 -7.851 1.00 92.38 77 PRO A O 1
ATOM 601 N N . TYR A 1 78 ? -1.048 -1.831 -9.085 1.00 92.44 78 TYR A N 1
ATOM 602 C CA . TYR A 1 78 ? -1.389 -3.010 -8.293 1.00 92.44 78 TYR A CA 1
ATOM 603 C C . TYR A 1 78 ? -0.331 -4.117 -8.423 1.00 92.44 78 TYR A C 1
ATOM 605 O O . TYR A 1 78 ? 0.091 -4.694 -7.420 1.00 92.44 78 TYR A O 1
ATOM 613 N N . GLU A 1 79 ? 0.138 -4.391 -9.644 1.00 94.25 79 GLU A N 1
ATOM 614 C CA . GLU A 1 79 ? 1.202 -5.373 -9.894 1.00 94.25 79 GLU A CA 1
ATOM 615 C C . GLU A 1 79 ? 2.527 -4.949 -9.261 1.00 94.25 79 GLU A C 1
ATOM 617 O O . GLU A 1 79 ? 3.255 -5.792 -8.740 1.00 94.25 79 GLU A O 1
ATOM 622 N N . TYR A 1 80 ? 2.830 -3.649 -9.274 1.00 94.75 80 TYR A N 1
ATOM 623 C CA . TYR A 1 80 ? 4.014 -3.089 -8.633 1.00 94.75 80 TYR A CA 1
ATOM 624 C C . TYR A 1 80 ? 3.986 -3.313 -7.123 1.00 94.75 80 TYR A C 1
ATOM 626 O O . TYR A 1 80 ? 4.954 -3.815 -6.564 1.00 94.75 80 TYR A O 1
ATOM 634 N N . ILE A 1 81 ? 2.852 -3.060 -6.465 1.00 94.44 81 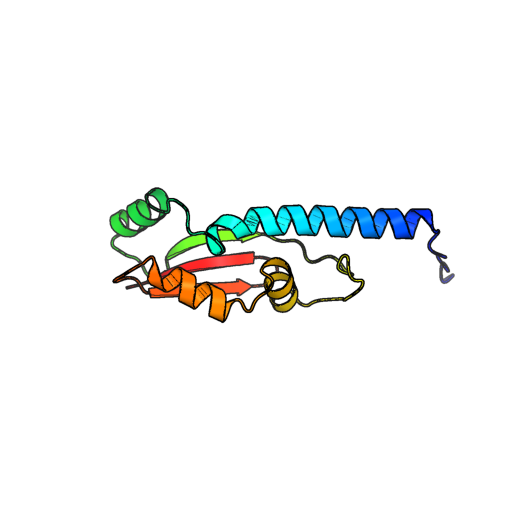ILE A N 1
ATOM 635 C CA . ILE A 1 81 ? 2.706 -3.370 -5.041 1.00 94.44 81 ILE A CA 1
ATOM 636 C C . ILE A 1 81 ? 2.865 -4.869 -4.778 1.00 94.44 81 ILE A C 1
ATOM 638 O O . ILE A 1 81 ? 3.588 -5.243 -3.860 1.00 94.44 81 ILE A O 1
ATOM 642 N N . CYS A 1 82 ? 2.256 -5.741 -5.586 1.00 94.25 82 CYS A N 1
ATOM 643 C CA . CYS A 1 82 ? 2.439 -7.187 -5.419 1.00 94.25 82 CYS A CA 1
ATOM 644 C C . CYS A 1 82 ? 3.915 -7.598 -5.573 1.00 94.25 82 CYS A C 1
ATOM 646 O O . CYS A 1 82 ? 4.410 -8.437 -4.823 1.00 94.25 82 CYS A O 1
ATOM 648 N N . PHE A 1 83 ? 4.636 -6.971 -6.503 1.00 95.00 83 PHE A N 1
ATOM 649 C CA . PHE A 1 83 ? 6.072 -7.163 -6.691 1.00 95.00 83 PHE A CA 1
ATOM 650 C C . PHE A 1 83 ? 6.894 -6.682 -5.481 1.00 95.00 83 PHE A C 1
ATOM 652 O O . PHE A 1 83 ? 7.762 -7.409 -4.993 1.00 95.00 83 PHE A O 1
ATOM 659 N N . LEU A 1 84 ? 6.589 -5.501 -4.935 1.00 94.06 84 LEU A N 1
ATOM 660 C CA . LEU A 1 84 ? 7.245 -4.981 -3.732 1.00 94.06 84 LEU A CA 1
ATOM 661 C C . LEU A 1 84 ? 6.922 -5.788 -2.468 1.00 94.06 84 LEU A C 1
ATOM 663 O O . LEU A 1 84 ? 7.741 -5.860 -1.554 1.00 94.06 84 LEU A O 1
ATOM 667 N N . LEU A 1 85 ? 5.752 -6.415 -2.394 1.00 92.50 85 LEU A N 1
ATOM 668 C CA . LEU A 1 85 ? 5.393 -7.296 -1.282 1.00 92.50 85 LEU A CA 1
ATOM 669 C C . LEU A 1 85 ? 5.959 -8.712 -1.453 1.00 92.50 85 LEU A C 1
ATOM 671 O O . LEU A 1 85 ? 6.071 -9.443 -0.475 1.00 92.50 85 LEU A O 1
ATOM 675 N N . GLY A 1 86 ? 6.291 -9.116 -2.683 1.00 92.62 86 GLY A N 1
ATOM 676 C CA 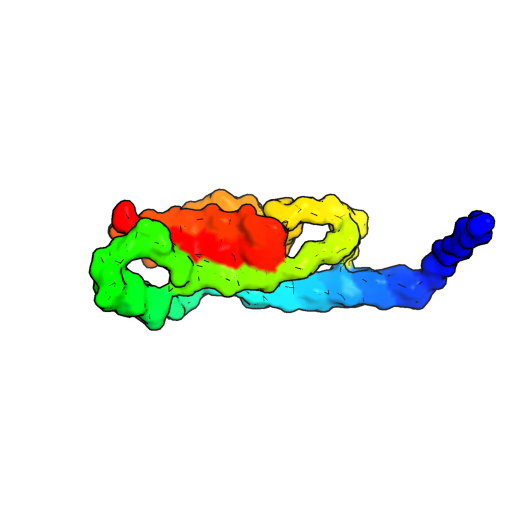. GLY A 1 86 ? 6.626 -10.503 -3.019 1.00 92.62 86 GLY A CA 1
ATOM 677 C C . GLY A 1 86 ? 5.423 -11.456 -2.968 1.00 92.62 86 GLY A C 1
ATOM 678 O O . GLY A 1 86 ? 5.593 -12.662 -3.127 1.00 92.62 86 GLY A O 1
ATOM 679 N N . GLN A 1 87 ? 4.213 -10.932 -2.750 1.00 91.94 87 GLN A N 1
ATOM 680 C CA . GLN A 1 87 ? 2.967 -11.689 -2.653 1.00 91.94 87 GLN A CA 1
ATOM 681 C C . GLN A 1 87 ? 1.752 -10.824 -3.006 1.00 91.94 87 GLN A C 1
ATOM 683 O O . GLN A 1 87 ? 1.849 -9.604 -3.143 1.00 91.94 87 GLN A O 1
ATOM 688 N N . ASN A 1 88 ? 0.584 -11.453 -3.151 1.00 91.88 88 ASN A N 1
ATOM 689 C CA . ASN A 1 88 ? -0.652 -10.738 -3.458 1.00 91.88 88 ASN A CA 1
ATOM 690 C C . ASN A 1 88 ? -1.100 -9.853 -2.275 1.00 91.88 88 ASN A C 1
ATOM 692 O O . ASN A 1 88 ? -1.060 -10.276 -1.118 1.00 91.88 88 ASN A O 1
ATOM 696 N N . VAL A 1 89 ? -1.593 -8.645 -2.577 1.00 91.06 89 VAL A N 1
ATOM 697 C CA . VAL A 1 89 ? -2.135 -7.695 -1.585 1.00 91.06 89 VAL A CA 1
ATOM 698 C C . VAL A 1 89 ? -3.251 -8.307 -0.735 1.00 91.06 89 VAL A C 1
ATOM 700 O O . VAL A 1 89 ? -3.315 -8.028 0.456 1.00 91.06 89 VAL A O 1
ATOM 703 N N . ILE A 1 90 ? -4.113 -9.141 -1.320 1.00 90.56 90 ILE A N 1
ATOM 704 C CA . ILE A 1 90 ? -5.214 -9.822 -0.623 1.00 90.56 90 ILE A CA 1
ATOM 705 C C . ILE A 1 90 ? -4.649 -10.783 0.426 1.00 90.56 90 ILE A C 1
ATOM 707 O O . ILE A 1 90 ? -5.052 -10.724 1.580 1.00 90.56 90 ILE A O 1
ATOM 711 N N . SER A 1 91 ? -3.646 -11.589 0.068 1.00 91.31 91 SER A N 1
ATOM 712 C CA . SER A 1 91 ? -2.991 -12.499 1.016 1.00 91.31 91 SER A CA 1
ATOM 713 C C . SER A 1 91 ? -2.314 -11.743 2.163 1.00 91.31 91 SER A C 1
ATOM 715 O O . SER A 1 91 ? -2.414 -12.155 3.317 1.00 91.31 91 SER A O 1
ATOM 717 N N . GLN A 1 92 ? -1.672 -10.605 1.875 1.00 91.06 92 GLN A N 1
ATOM 718 C CA . GLN A 1 92 ? -1.116 -9.744 2.923 1.00 91.06 92 GLN A CA 1
ATOM 719 C C . GLN A 1 92 ? -2.215 -9.116 3.793 1.00 91.06 92 GLN A C 1
ATOM 721 O O . GLN A 1 92 ? -2.047 -9.003 5.004 1.00 91.06 92 GLN A O 1
ATOM 726 N N . LEU A 1 93 ? -3.342 -8.720 3.198 1.00 91.56 93 LEU A N 1
ATOM 727 C CA . LEU A 1 93 ? -4.480 -8.157 3.919 1.00 91.56 93 LEU A CA 1
ATOM 728 C C . LEU A 1 93 ? -5.097 -9.177 4.883 1.00 91.56 93 LEU A C 1
ATOM 730 O O . LEU A 1 93 ? -5.442 -8.797 5.998 1.00 91.56 93 LEU A O 1
ATOM 734 N N . ASP A 1 94 ? -5.179 -10.452 4.502 1.00 90.31 94 ASP A N 1
ATOM 735 C CA . ASP A 1 94 ? -5.671 -11.524 5.375 1.00 90.31 94 ASP A CA 1
ATOM 736 C C . ASP A 1 94 ? -4.762 -11.714 6.601 1.00 90.31 94 ASP A C 1
ATOM 738 O O . ASP A 1 94 ? -5.239 -11.796 7.739 1.00 90.31 94 ASP A O 1
ATOM 742 N N . LEU A 1 95 ? -3.439 -11.701 6.394 1.00 88.50 95 LEU A N 1
ATOM 743 C CA . LEU A 1 95 ? -2.461 -11.723 7.487 1.00 88.50 95 LEU A CA 1
ATOM 744 C C . LEU A 1 95 ? -2.605 -10.485 8.375 1.00 88.50 95 LEU A C 1
ATOM 746 O O . LEU A 1 95 ? -2.651 -10.596 9.601 1.00 88.50 95 LEU A O 1
ATOM 750 N N . PHE A 1 96 ? -2.738 -9.307 7.768 1.00 87.62 96 PHE A N 1
ATOM 751 C CA . PHE A 1 96 ? -2.928 -8.053 8.484 1.00 87.62 96 PHE A CA 1
ATOM 752 C C . PHE A 1 96 ? -4.205 -8.088 9.338 1.00 87.62 96 PHE A C 1
ATOM 754 O O . PHE A 1 96 ? -4.152 -7.786 10.527 1.00 87.62 96 PHE A O 1
ATOM 761 N N . GLN A 1 97 ? -5.330 -8.543 8.780 1.00 90.69 97 GLN A N 1
ATOM 762 C CA . GLN A 1 97 ? -6.633 -8.646 9.445 1.00 90.69 97 GLN A CA 1
ATOM 763 C C . GLN A 1 97 ? -6.592 -9.508 10.717 1.00 90.69 97 GLN A C 1
ATOM 765 O O . GLN A 1 97 ? -7.290 -9.192 11.684 1.00 90.69 97 GLN A O 1
ATOM 770 N N . SER A 1 98 ? -5.755 -10.549 10.768 1.00 88.94 98 SER A N 1
ATOM 771 C CA . SER A 1 98 ? -5.603 -11.381 11.973 1.00 88.94 98 SER A CA 1
ATOM 772 C C . SER A 1 98 ? -5.078 -10.618 13.201 1.00 88.94 98 SER A C 1
ATOM 774 O O . SER A 1 98 ? -5.349 -11.023 14.333 1.00 88.94 98 SER A O 1
ATOM 776 N N . ASN A 1 99 ? -4.405 -9.478 12.994 1.00 85.31 99 ASN A N 1
ATOM 777 C CA . ASN A 1 99 ? -3.871 -8.627 14.062 1.00 85.31 99 ASN A CA 1
ATOM 778 C C . ASN A 1 99 ? -4.912 -7.646 14.636 1.00 85.31 99 ASN A C 1
ATOM 780 O O . ASN A 1 99 ? -4.683 -7.061 15.691 1.00 85.31 99 ASN A O 1
ATOM 784 N N . PHE A 1 100 ? -6.067 -7.474 13.980 1.00 86.06 100 PHE A N 1
ATOM 785 C CA . PHE A 1 100 ? -7.100 -6.503 14.364 1.00 86.06 100 PHE A CA 1
ATOM 786 C C . PHE A 1 100 ? -8.438 -7.195 14.619 1.00 86.06 100 PHE A C 1
ATOM 788 O O . PHE A 1 100 ? -9.396 -7.071 13.853 1.00 86.06 100 PHE A O 1
ATOM 795 N N . GLN A 1 101 ? -8.516 -7.941 15.720 1.00 85.12 101 GLN A N 1
ATOM 796 C CA . GLN A 1 101 ? -9.756 -8.609 16.113 1.00 85.12 101 GLN A CA 1
ATOM 797 C C . GLN A 1 101 ? -10.861 -7.588 16.422 1.00 85.12 101 GLN A C 1
ATOM 799 O O . GLN A 1 101 ? -10.645 -6.605 17.128 1.00 85.12 101 GLN A O 1
ATOM 804 N N . GLY A 1 102 ? -12.062 -7.828 15.890 1.00 87.31 102 GLY A N 1
ATOM 805 C CA . GLY A 1 102 ? -13.220 -6.947 16.086 1.00 87.31 102 GLY A CA 1
ATOM 806 C C . GLY A 1 102 ? -13.227 -5.680 15.222 1.00 87.31 102 GLY A C 1
ATOM 807 O O . GLY A 1 102 ? -14.114 -4.847 15.389 1.00 87.31 102 GLY A O 1
ATOM 808 N N . MET A 1 103 ? -12.277 -5.536 14.295 1.00 91.12 103 MET A N 1
ATOM 809 C CA . MET A 1 103 ? -12.247 -4.471 13.290 1.00 91.12 103 MET A CA 1
ATOM 810 C C . MET A 1 103 ? -12.232 -5.102 11.901 1.00 91.12 103 MET A C 1
ATOM 812 O O . MET A 1 103 ? -11.633 -6.156 11.709 1.00 91.12 103 MET A O 1
ATOM 816 N N . LYS A 1 104 ? -12.857 -4.458 10.918 1.00 93.12 104 LYS A N 1
ATOM 817 C CA . LYS A 1 104 ? -12.719 -4.836 9.509 1.00 93.12 104 LYS A CA 1
ATOM 818 C C . LYS A 1 104 ? -11.658 -3.967 8.866 1.00 93.12 104 LYS A C 1
ATOM 820 O O . LYS A 1 104 ? -11.798 -2.742 8.853 1.00 93.12 104 LYS A O 1
ATOM 825 N N . ILE A 1 105 ? -10.630 -4.601 8.326 1.00 92.94 105 ILE A N 1
ATOM 826 C CA . ILE A 1 105 ? -9.571 -3.941 7.581 1.00 92.94 105 ILE A CA 1
ATOM 827 C C . ILE A 1 105 ? -9.872 -4.049 6.089 1.00 92.94 105 ILE A C 1
ATOM 829 O O . ILE A 1 105 ? -10.255 -5.098 5.582 1.00 92.94 105 ILE A O 1
ATOM 833 N N . SER A 1 106 ? -9.682 -2.950 5.373 1.00 92.75 106 SER A N 1
ATOM 834 C CA . SER A 1 106 ? -9.726 -2.919 3.915 1.00 92.75 106 SER A CA 1
ATOM 835 C C . SER A 1 106 ? -8.482 -2.232 3.373 1.00 92.75 106 SER A C 1
ATOM 837 O O . SER A 1 106 ? -7.944 -1.312 3.991 1.00 92.75 106 SER A O 1
ATOM 839 N N . CYS A 1 107 ? -8.027 -2.688 2.211 1.00 92.12 107 CYS A N 1
ATOM 840 C CA . CYS A 1 107 ? -6.939 -2.070 1.471 1.00 92.12 107 CYS A CA 1
ATOM 841 C C . CYS A 1 107 ? -7.508 -1.418 0.211 1.00 92.12 107 CYS A C 1
ATOM 843 O O . CYS A 1 107 ? -8.302 -2.030 -0.504 1.00 92.12 107 CYS A O 1
ATOM 845 N N . LEU A 1 108 ? -7.101 -0.182 -0.055 1.00 92.19 108 LEU A N 1
ATOM 846 C CA . LEU A 1 108 ? -7.361 0.500 -1.313 1.00 92.19 108 LEU A CA 1
ATOM 847 C C . LEU A 1 108 ? -6.026 0.817 -1.975 1.00 92.19 108 LEU A C 1
ATOM 849 O O . LEU A 1 108 ? -5.201 1.508 -1.384 1.00 92.19 108 LEU A O 1
ATOM 853 N N . VAL A 1 109 ? -5.856 0.354 -3.210 1.00 90.69 109 VAL A N 1
ATOM 854 C CA . VAL A 1 109 ? -4.764 0.775 -4.090 1.00 90.69 109 VAL A CA 1
ATOM 855 C C . VAL A 1 109 ? -5.379 1.647 -5.175 1.00 90.69 109 VAL A C 1
ATOM 857 O O . VAL A 1 109 ? -6.168 1.159 -5.982 1.00 90.69 109 VAL A O 1
ATOM 860 N N . ALA A 1 110 ? -5.066 2.939 -5.156 1.00 88.94 110 ALA A N 1
ATOM 861 C CA . ALA A 1 110 ? -5.559 3.914 -6.120 1.00 88.94 110 ALA A CA 1
ATOM 862 C C . ALA A 1 110 ? -4.384 4.737 -6.648 1.00 88.94 110 ALA A C 1
ATOM 864 O O . ALA A 1 110 ? -3.655 5.335 -5.858 1.00 88.94 110 ALA A O 1
ATOM 865 N N . ASP A 1 111 ? -4.214 4.751 -7.969 1.00 86.44 111 ASP A N 1
ATOM 866 C CA . ASP A 1 111 ? -3.126 5.417 -8.692 1.00 86.44 111 ASP A CA 1
ATOM 867 C C . ASP A 1 111 ? -1.738 5.097 -8.122 1.00 86.44 111 ASP A C 1
ATOM 869 O O . ASP A 1 111 ? -1.139 4.094 -8.483 1.00 86.44 111 ASP A O 1
ATOM 873 N N . THR A 1 112 ? -1.231 5.928 -7.217 1.00 90.56 112 THR A N 1
ATOM 874 C CA . THR A 1 112 ? 0.099 5.825 -6.597 1.00 90.56 112 THR A CA 1
ATOM 875 C C . THR A 1 112 ? 0.032 5.715 -5.078 1.00 90.56 112 THR A C 1
ATOM 877 O O . THR A 1 112 ? 1.018 5.950 -4.388 1.00 90.56 112 THR A O 1
ATOM 880 N N . THR A 1 113 ? -1.141 5.411 -4.526 1.00 94.38 113 THR A N 1
ATOM 881 C CA . THR A 1 113 ? -1.369 5.364 -3.083 1.00 94.38 113 THR A CA 1
ATOM 882 C C . THR A 1 113 ? -1.961 4.030 -2.663 1.00 94.38 113 THR A C 1
ATOM 884 O O . THR A 1 113 ? -2.966 3.575 -3.212 1.00 94.38 113 THR A O 1
ATOM 887 N N . LEU A 1 114 ? -1.353 3.424 -1.645 1.00 94.19 114 LEU A N 1
ATOM 888 C CA . LEU A 1 114 ? -1.930 2.319 -0.893 1.00 94.19 114 LEU A CA 1
ATOM 889 C C . LEU A 1 114 ? -2.427 2.867 0.440 1.00 94.19 114 LEU A C 1
ATOM 891 O O . LEU A 1 114 ? -1.665 3.479 1.186 1.00 94.19 114 LEU A O 1
ATOM 895 N N . SER A 1 115 ? -3.697 2.634 0.754 1.00 93.88 115 SER A N 1
ATOM 896 C CA . SER A 1 115 ? -4.299 3.023 2.026 1.00 93.88 115 SER A CA 1
ATOM 897 C C . SER A 1 115 ? -4.909 1.819 2.727 1.00 93.88 115 SER A C 1
ATOM 899 O O . SER A 1 115 ? -5.686 1.074 2.131 1.00 93.88 115 SER A O 1
ATOM 901 N N . ILE A 1 116 ? -4.628 1.687 4.021 1.00 93.00 116 ILE A N 1
ATOM 902 C CA . ILE A 1 116 ? -5.304 0.739 4.906 1.00 93.00 116 ILE A CA 1
ATOM 903 C C . ILE A 1 116 ? -6.367 1.499 5.683 1.00 93.00 116 ILE A C 1
ATOM 905 O O . ILE A 1 116 ? -6.097 2.514 6.338 1.00 93.00 116 ILE A O 1
ATOM 909 N N . ARG A 1 117 ? -7.591 0.993 5.607 1.00 94.31 117 ARG A N 1
ATOM 910 C CA . ARG A 1 117 ? -8.766 1.585 6.230 1.00 94.31 117 ARG A CA 1
ATOM 911 C C . ARG A 1 117 ? -9.397 0.613 7.203 1.00 94.31 117 ARG A C 1
ATOM 913 O O . ARG A 1 117 ? -9.436 -0.588 6.951 1.00 94.31 117 ARG A O 1
ATOM 920 N N . VAL A 1 118 ? -9.931 1.165 8.281 1.00 94.19 118 VAL A N 1
ATOM 921 C CA . VAL A 1 118 ? -10.675 0.435 9.300 1.00 94.19 118 VAL A CA 1
ATOM 922 C C . VAL A 1 118 ? -12.149 0.802 9.253 1.00 94.19 118 VAL A C 1
ATOM 924 O O . VAL A 1 118 ? -12.528 1.943 8.964 1.00 94.19 118 VAL A O 1
ATOM 927 N N . SER A 1 119 ? -12.977 -0.188 9.552 1.00 92.81 119 SER A N 1
ATOM 928 C CA . SER A 1 119 ? -14.415 -0.058 9.752 1.00 92.81 119 SER A CA 1
ATOM 929 C C . SER A 1 119 ? -14.892 -1.032 10.831 1.00 92.81 119 SER A C 1
ATOM 931 O O . SER A 1 119 ? -14.167 -1.956 11.203 1.00 92.81 119 SER A O 1
ATOM 933 N N . LYS A 1 120 ? -16.112 -0.825 11.329 1.00 83.62 120 LYS A N 1
ATOM 934 C CA . LYS A 1 120 ? -16.760 -1.700 12.315 1.00 83.62 120 LYS A CA 1
ATOM 935 C C . LYS A 1 120 ? -17.396 -2.945 11.676 1.00 83.62 120 LYS A C 1
ATOM 937 O O . LYS A 1 120 ? -17.855 -2.898 10.510 1.00 83.62 120 LYS A O 1
#

Radius of gyration: 18.37 Å; Cα contacts (8 Å, |Δi|>4): 138; chains: 1; bounding box: 42×30×57 Å

Organism: NCBI:txid1070528

pLDDT: mean 87.98, std 9.85, range [42.41, 95.12]

Secondary structure (DSSP, 8-state):
---------HHHHHHHHHHHHHHHHHHHHHTHHHHS----HHHHHHHHHTTS-SSEEEEEEE----SS-TTS----HHHHHHHHHTS-HHHHHHHHHHTSTTSEEEEEEETTEEEEEEE-

Nearest PDB structures (foldseek):
  6uen-assembly1_A  TM=5.173E-01  e=2.524E+00  human respiratory syncytial virus
  8fu3-assembly1_A  TM=4.833E-01  e=2.524E+00  Human respiratory syncytial virus A2
  8fpi-assembly1_A  TM=4.509E-01  e=4.125E+00  Human respiratory syncytial virus A2